Protein AF-A0A1G1MBZ1-F1 (afdb_monomer_lite)

Radius of gyration: 19.12 Å; chains: 1; bounding box: 60×44×40 Å

Structure (mmCIF, N/CA/C/O backbone):
data_AF-A0A1G1MBZ1-F1
#
_entry.id   AF-A0A1G1MBZ1-F1
#
loop_
_atom_site.group_PDB
_atom_site.id
_atom_site.type_symbol
_atom_site.label_atom_id
_atom_site.label_alt_id
_atom_site.label_comp_id
_atom_site.label_asym_id
_atom_site.label_entity_id
_atom_site.label_seq_id
_atom_site.pdbx_PDB_ins_code
_atom_site.Cartn_x
_atom_site.Cartn_y
_atom_site.Cartn_z
_atom_site.occupancy
_atom_site.B_iso_or_equiv
_atom_site.auth_seq_id
_atom_site.auth_comp_id
_atom_site.auth_asym_id
_atom_site.auth_atom_id
_atom_site.pdbx_PDB_model_num
ATOM 1 N N . MET A 1 1 ? 39.306 30.589 -10.045 1.00 59.44 1 MET A N 1
ATOM 2 C CA . MET A 1 1 ? 38.738 29.913 -11.242 1.00 59.44 1 MET A CA 1
ATOM 3 C C . MET A 1 1 ? 38.726 28.385 -11.131 1.00 59.44 1 MET A C 1
ATOM 5 O O . MET A 1 1 ? 37.685 27.812 -11.418 1.00 59.44 1 MET A O 1
ATOM 9 N N . LYS A 1 2 ? 39.791 27.724 -10.640 1.00 59.06 2 LYS A N 1
ATOM 10 C CA . LYS A 1 2 ? 39.844 26.253 -10.445 1.00 59.06 2 LYS A CA 1
ATOM 11 C C . LYS A 1 2 ? 38.672 25.653 -9.643 1.00 59.06 2 LYS A C 1
ATOM 13 O O . LYS A 1 2 ? 38.084 24.677 -10.089 1.00 59.06 2 LYS A O 1
ATOM 18 N N . ASN A 1 3 ? 38.259 26.276 -8.535 1.00 58.59 3 ASN A N 1
ATOM 19 C CA . ASN A 1 3 ? 37.159 25.747 -7.709 1.00 58.59 3 ASN A CA 1
ATOM 20 C C . ASN A 1 3 ? 35.787 25.822 -8.400 1.00 58.59 3 ASN A C 1
ATOM 22 O O . ASN A 1 3 ? 34.935 24.985 -8.135 1.00 58.59 3 ASN A O 1
ATOM 26 N N . LYS A 1 4 ? 35.574 26.784 -9.315 1.00 57.34 4 LYS A N 1
ATOM 27 C CA . LYS A 1 4 ? 34.320 26.888 -10.079 1.00 57.34 4 LYS A CA 1
ATOM 28 C C . LYS A 1 4 ? 34.209 25.784 -11.133 1.00 57.34 4 LYS A C 1
ATOM 30 O O . LYS A 1 4 ? 33.124 25.243 -11.294 1.00 57.34 4 LYS A O 1
ATOM 35 N N . ILE A 1 5 ? 35.327 25.428 -11.777 1.00 65.06 5 ILE A N 1
ATOM 36 C CA . ILE A 1 5 ? 35.422 24.341 -12.770 1.00 65.06 5 ILE A CA 1
ATOM 37 C C . ILE A 1 5 ? 35.205 22.978 -12.101 1.00 65.06 5 ILE A C 1
ATOM 39 O O . ILE A 1 5 ? 34.433 22.163 -12.595 1.00 65.06 5 ILE A O 1
ATOM 43 N N . LEU A 1 6 ? 35.813 22.754 -10.930 1.00 60.94 6 LEU A N 1
ATOM 44 C CA . LEU A 1 6 ? 35.597 21.529 -10.153 1.00 60.94 6 LEU A CA 1
ATOM 45 C C . LEU A 1 6 ? 34.123 21.376 -9.731 1.00 60.94 6 LEU A C 1
ATOM 47 O O . LEU A 1 6 ? 33.561 20.288 -9.834 1.00 60.94 6 LEU A O 1
ATOM 51 N N . LEU A 1 7 ? 33.477 22.476 -9.324 1.00 61.03 7 LEU A N 1
ATOM 52 C CA . LEU A 1 7 ? 32.059 22.483 -8.958 1.00 61.03 7 LEU A CA 1
ATOM 53 C C . LEU A 1 7 ? 31.144 22.174 -10.157 1.00 61.03 7 LEU A C 1
ATOM 55 O O . LEU A 1 7 ? 30.157 21.462 -10.001 1.00 61.03 7 LEU A O 1
ATOM 59 N N . THR A 1 8 ? 31.480 22.673 -11.355 1.00 64.31 8 THR A N 1
ATOM 60 C CA . THR A 1 8 ? 30.689 22.418 -12.575 1.00 64.31 8 THR A CA 1
ATOM 61 C C . THR A 1 8 ? 30.829 20.980 -13.059 1.00 64.31 8 THR A C 1
ATOM 63 O O . THR A 1 8 ? 29.831 20.377 -13.442 1.00 64.31 8 THR A O 1
ATOM 66 N N . ILE A 1 9 ? 32.032 20.401 -12.989 1.00 67.06 9 ILE A N 1
ATOM 67 C CA . ILE A 1 9 ? 32.262 18.988 -13.330 1.00 67.06 9 ILE A CA 1
ATOM 68 C C . ILE A 1 9 ? 31.500 18.076 -12.358 1.00 67.06 9 ILE A C 1
ATOM 70 O O . ILE A 1 9 ? 30.840 17.136 -12.790 1.00 67.06 9 ILE A O 1
ATOM 74 N N . CYS A 1 10 ? 31.516 18.387 -11.059 1.00 59.78 10 CYS A N 1
ATOM 75 C CA . CYS A 1 10 ? 30.785 17.617 -10.052 1.00 59.78 10 CYS A CA 1
ATOM 76 C C . CYS A 1 10 ? 29.259 17.686 -10.266 1.00 59.78 10 CYS A C 1
ATOM 78 O O . CYS A 1 10 ? 28.583 16.658 -10.229 1.00 59.78 10 CYS A O 1
ATOM 80 N N . LEU A 1 11 ? 28.718 18.871 -10.588 1.00 59.94 11 LEU A N 1
ATOM 81 C CA . LEU A 1 11 ? 27.305 19.018 -10.960 1.00 59.94 11 LEU A CA 1
ATOM 82 C C . LEU A 1 11 ? 26.952 18.225 -12.225 1.00 59.94 11 LEU A C 1
ATOM 84 O O . LEU A 1 11 ? 25.900 17.596 -12.274 1.00 59.94 11 LEU A O 1
ATOM 88 N N . PHE A 1 12 ? 27.822 18.224 -13.236 1.00 61.19 12 PHE A N 1
ATOM 89 C CA . PHE A 1 12 ? 27.583 17.489 -14.478 1.00 61.19 12 PHE A CA 1
ATOM 90 C C . PHE A 1 12 ? 27.547 15.968 -14.253 1.00 61.19 12 PHE A C 1
ATOM 92 O O . PHE A 1 12 ? 26.666 15.297 -14.786 1.00 61.19 12 PHE A O 1
ATOM 99 N N . PHE A 1 13 ? 28.430 15.429 -13.403 1.00 59.41 13 PHE A N 1
ATOM 100 C CA . PHE A 1 13 ? 28.406 14.014 -13.002 1.00 59.41 13 PHE A CA 1
ATOM 101 C C . PHE A 1 13 ? 27.161 13.639 -12.173 1.00 59.41 13 PHE A C 1
ATOM 103 O O . PHE A 1 13 ? 26.602 12.555 -12.347 1.00 59.41 13 PHE A O 1
ATOM 110 N N . LEU A 1 14 ? 26.677 14.529 -11.300 1.00 57.09 14 LEU A N 1
ATOM 111 C CA . LEU A 1 14 ? 25.424 14.328 -10.552 1.00 57.09 14 LEU A CA 1
ATOM 112 C C . LEU A 1 14 ? 24.190 14.322 -11.474 1.00 57.09 14 LEU A C 1
ATOM 114 O O . LEU A 1 14 ? 23.255 13.540 -11.287 1.00 57.09 14 LEU A O 1
ATOM 118 N N . VAL A 1 15 ? 24.186 15.171 -12.502 1.00 61.25 15 VAL A N 1
ATOM 119 C CA . VAL A 1 15 ? 23.084 15.250 -13.471 1.00 61.25 15 VAL A CA 1
ATOM 120 C C . VAL A 1 15 ? 23.092 14.058 -14.432 1.00 61.25 15 VAL A C 1
ATOM 122 O O . VAL A 1 15 ? 22.034 13.507 -14.720 1.00 61.25 15 VAL A O 1
ATOM 125 N N . SER A 1 16 ? 24.256 13.601 -14.901 1.00 57.22 16 SER A N 1
ATOM 126 C CA . SER A 1 16 ? 24.324 12.459 -15.825 1.00 57.22 16 SER A CA 1
ATOM 127 C C . SER A 1 16 ? 23.928 11.139 -15.161 1.00 57.22 16 SER A C 1
ATOM 129 O O . SER A 1 16 ? 23.192 10.352 -15.752 1.00 57.22 16 SER A O 1
ATOM 131 N N . THR A 1 17 ? 24.347 10.915 -13.913 1.00 60.06 17 THR A N 1
ATOM 132 C CA . THR A 1 17 ? 24.000 9.701 -13.156 1.00 60.06 17 THR A CA 1
ATOM 133 C C . THR A 1 17 ? 22.506 9.621 -12.853 1.00 60.06 17 THR A C 1
ATOM 135 O O . THR A 1 17 ? 21.893 8.584 -13.094 1.00 60.06 17 THR A O 1
ATOM 138 N N . SER A 1 18 ? 21.885 10.720 -12.416 1.00 60.56 18 SER A N 1
ATOM 139 C CA . SER A 1 18 ? 20.429 10.771 -12.203 1.00 60.56 18 SER A CA 1
ATOM 140 C C . SER A 1 18 ? 19.622 10.557 -13.491 1.00 60.56 18 SER A C 1
ATOM 142 O O . SER A 1 18 ? 18.543 9.966 -13.442 1.00 60.56 18 SER A O 1
ATOM 144 N N . LEU A 1 19 ? 20.155 10.966 -14.648 1.00 60.69 19 LEU A N 1
ATOM 145 C CA . LEU A 1 19 ? 19.523 10.730 -15.946 1.00 60.69 19 LEU A CA 1
ATOM 146 C C . LEU A 1 19 ? 19.558 9.249 -16.356 1.00 60.69 19 LEU A C 1
ATOM 148 O O . LEU A 1 19 ? 18.576 8.752 -16.901 1.00 60.69 19 LEU A O 1
ATOM 152 N N . ILE A 1 20 ? 20.657 8.542 -16.067 1.00 64.75 20 ILE A N 1
ATOM 153 C CA . ILE A 1 20 ? 20.794 7.102 -16.344 1.00 64.75 20 ILE A CA 1
ATOM 154 C C . ILE A 1 20 ? 19.797 6.300 -15.498 1.00 64.75 20 ILE A C 1
ATOM 156 O O . ILE A 1 20 ? 19.040 5.510 -16.057 1.00 64.75 20 ILE A O 1
ATOM 160 N N . TYR A 1 21 ? 19.715 6.569 -14.189 1.00 70.50 21 TYR A N 1
ATOM 161 C CA . TYR A 1 21 ? 18.729 5.917 -13.313 1.00 70.50 21 TYR A CA 1
ATOM 162 C C . TYR A 1 21 ? 17.289 6.182 -13.771 1.00 70.50 21 TYR A C 1
ATOM 164 O O . TYR A 1 21 ? 16.474 5.269 -13.838 1.00 70.50 21 TYR A O 1
ATOM 172 N N . ALA A 1 22 ? 16.967 7.416 -14.171 1.00 69.88 22 ALA A N 1
ATOM 173 C CA . ALA A 1 22 ? 15.622 7.750 -14.638 1.00 69.88 22 ALA A CA 1
ATOM 174 C C . ALA A 1 22 ? 15.222 7.036 -15.947 1.00 69.88 22 ALA A C 1
ATOM 176 O O . ALA A 1 22 ? 14.034 6.768 -16.160 1.00 69.88 22 ALA A O 1
ATOM 177 N N . LEU A 1 23 ? 16.182 6.758 -16.839 1.00 68.88 23 LEU A N 1
ATOM 178 C CA . LEU A 1 23 ? 15.942 5.995 -18.068 1.00 68.88 23 LEU A CA 1
ATOM 179 C C . LEU A 1 23 ? 15.703 4.512 -17.763 1.00 68.88 23 LEU A C 1
ATOM 181 O O . LEU A 1 23 ? 14.723 3.954 -18.259 1.00 68.88 23 LEU A O 1
ATOM 185 N N . ASP A 1 24 ? 16.527 3.927 -16.895 1.00 82.50 24 ASP A N 1
ATOM 186 C CA . ASP A 1 24 ? 16.423 2.525 -16.479 1.00 82.50 24 ASP A CA 1
ATOM 187 C C . ASP A 1 24 ? 15.121 2.239 -15.706 1.00 82.50 24 ASP A C 1
ATOM 189 O O . ASP A 1 24 ? 14.384 1.296 -16.011 1.00 82.50 24 ASP A O 1
ATOM 193 N N . GLU A 1 25 ? 14.736 3.132 -14.785 1.00 87.44 25 GLU A N 1
ATOM 194 C CA . GLU A 1 25 ? 13.472 3.026 -14.047 1.00 87.44 25 GLU A CA 1
ATOM 195 C C . GLU A 1 25 ? 12.258 3.039 -14.985 1.00 87.44 25 GLU A C 1
ATOM 197 O O . GLU A 1 25 ? 11.299 2.287 -14.790 1.00 87.44 25 GLU A O 1
ATOM 202 N N . LYS A 1 26 ? 12.278 3.893 -16.016 1.00 89.75 26 LYS A N 1
ATOM 203 C CA . LYS A 1 26 ? 11.186 3.997 -16.992 1.00 89.75 26 LYS A CA 1
ATOM 204 C C . LYS A 1 26 ? 11.078 2.733 -17.845 1.00 89.75 26 LYS A C 1
ATOM 206 O O . LYS A 1 26 ? 9.963 2.299 -18.141 1.00 89.75 26 LYS A O 1
ATOM 211 N N . GLU A 1 27 ? 12.203 2.166 -18.267 1.00 90.38 27 GLU A N 1
ATOM 212 C CA . GLU A 1 27 ? 12.229 0.921 -19.037 1.00 90.38 27 GLU A CA 1
ATOM 213 C C . GLU A 1 27 ? 11.699 -0.251 -18.208 1.00 90.38 27 GLU A C 1
ATOM 215 O O . GLU A 1 27 ? 10.720 -0.890 -18.608 1.00 90.38 27 GLU A O 1
ATOM 220 N N . SER A 1 28 ? 12.243 -0.440 -17.006 1.00 91.62 28 SER A N 1
ATOM 221 C CA . SER A 1 28 ? 11.773 -1.444 -16.046 1.00 91.62 28 SER A CA 1
ATOM 222 C C . SER A 1 28 ? 10.277 -1.287 -15.750 1.00 91.62 28 SER A C 1
ATOM 224 O O . SER A 1 28 ? 9.523 -2.261 -15.705 1.00 91.62 28 SER A O 1
ATOM 226 N N . HIS A 1 29 ? 9.787 -0.051 -15.622 1.00 94.62 29 HIS A N 1
ATOM 227 C CA . HIS A 1 29 ? 8.367 0.223 -15.383 1.00 94.62 29 HIS A CA 1
ATOM 228 C C . HIS A 1 29 ? 7.482 -0.196 -16.560 1.00 94.62 29 HIS A C 1
ATOM 230 O O . HIS A 1 29 ? 6.404 -0.766 -16.365 1.00 94.62 29 HIS A O 1
ATOM 236 N N . ASN A 1 30 ? 7.942 0.038 -17.790 1.00 93.75 30 ASN A N 1
ATOM 237 C CA . ASN A 1 30 ? 7.238 -0.397 -18.992 1.00 93.75 30 ASN A CA 1
ATOM 238 C C . ASN A 1 30 ? 7.186 -1.923 -19.091 1.00 93.75 30 ASN A C 1
ATOM 240 O O . ASN A 1 30 ? 6.114 -2.465 -19.374 1.00 93.75 30 ASN A O 1
ATOM 244 N N . LEU A 1 31 ? 8.298 -2.610 -18.816 1.00 94.50 31 LEU A N 1
ATOM 245 C CA . LEU A 1 31 ? 8.356 -4.073 -18.773 1.00 94.50 31 LEU A CA 1
ATOM 246 C C . LEU A 1 31 ? 7.392 -4.631 -17.723 1.00 94.50 31 LEU A C 1
ATOM 248 O O . LEU A 1 31 ? 6.609 -5.535 -18.019 1.00 94.50 31 LEU A O 1
ATOM 252 N N . ALA A 1 32 ? 7.349 -4.024 -16.534 1.00 95.50 32 ALA A N 1
ATOM 253 C CA . ALA A 1 32 ? 6.410 -4.415 -15.489 1.00 95.50 32 ALA A CA 1
ATOM 254 C C . ALA A 1 32 ? 4.946 -4.288 -15.945 1.00 95.50 32 ALA A C 1
ATOM 256 O O . ALA A 1 32 ? 4.130 -5.189 -15.736 1.00 95.50 32 ALA A O 1
ATOM 257 N N . ARG A 1 33 ? 4.598 -3.193 -16.631 1.00 94.69 33 ARG A N 1
ATOM 258 C CA . ARG A 1 33 ? 3.246 -2.987 -17.180 1.00 94.69 33 ARG A CA 1
ATOM 259 C C . ARG A 1 33 ? 2.905 -3.967 -18.296 1.00 94.69 33 ARG A C 1
ATOM 261 O O . ARG A 1 33 ? 1.753 -4.387 -18.389 1.00 94.69 33 ARG A O 1
ATOM 268 N N . GLN A 1 34 ? 3.866 -4.324 -19.144 1.00 96.19 34 GLN A N 1
ATOM 269 C CA . GLN A 1 34 ? 3.668 -5.352 -20.168 1.00 96.19 34 GLN A CA 1
ATOM 270 C C . GLN A 1 34 ? 3.416 -6.718 -19.528 1.00 96.19 34 GLN A C 1
ATOM 272 O O . GLN A 1 34 ? 2.458 -7.392 -19.900 1.00 96.19 34 GLN A O 1
ATOM 277 N N . ALA A 1 35 ? 4.194 -7.080 -18.508 1.00 95.31 35 ALA A N 1
ATOM 278 C CA . ALA A 1 35 ? 4.007 -8.315 -17.758 1.00 95.31 35 ALA A CA 1
ATOM 279 C C . ALA A 1 35 ? 2.627 -8.378 -17.076 1.00 95.31 35 ALA A C 1
ATOM 281 O O . ALA A 1 35 ? 1.939 -9.391 -17.195 1.00 95.31 35 ALA A O 1
ATOM 282 N N . ILE A 1 36 ? 2.152 -7.277 -16.474 1.00 95.81 36 ILE A N 1
ATOM 283 C CA . ILE A 1 36 ? 0.776 -7.179 -15.945 1.00 95.81 36 ILE A CA 1
ATOM 284 C C . ILE A 1 36 ? -0.263 -7.441 -17.041 1.00 95.81 36 ILE A C 1
ATOM 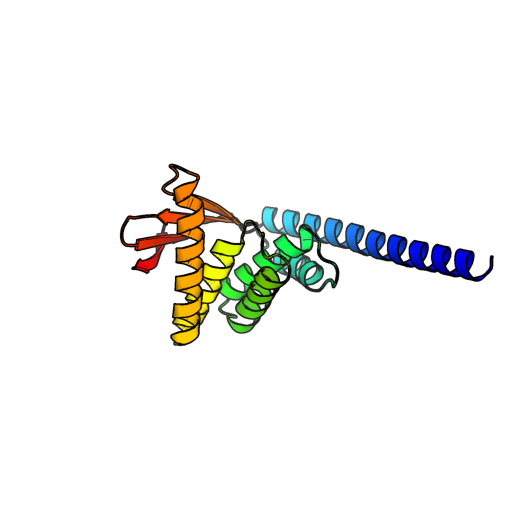286 O O . ILE A 1 36 ? -1.195 -8.212 -16.823 1.00 95.81 36 ILE A O 1
ATOM 290 N N . LYS A 1 37 ? -0.116 -6.818 -18.220 1.00 94.75 37 LYS A N 1
ATOM 291 C CA . LYS A 1 37 ? -1.037 -7.028 -19.353 1.00 94.75 37 LYS A CA 1
ATOM 292 C C . LYS A 1 37 ? -1.028 -8.476 -19.844 1.00 94.75 37 LYS A C 1
ATOM 294 O O . LYS A 1 37 ? -2.070 -8.976 -20.248 1.00 94.75 37 LYS A O 1
ATOM 299 N N . ALA A 1 38 ? 0.123 -9.140 -19.775 1.00 94.81 38 ALA A N 1
ATOM 300 C CA . ALA A 1 38 ? 0.277 -10.559 -20.080 1.00 94.81 38 ALA A CA 1
ATOM 301 C C . ALA A 1 38 ? -0.221 -11.488 -18.952 1.00 94.81 38 ALA A C 1
ATOM 303 O O . ALA A 1 38 ? -0.132 -12.704 -19.081 1.00 94.81 38 ALA A O 1
ATOM 304 N N . GLY A 1 39 ? -0.719 -10.941 -17.835 1.00 94.06 39 GLY A N 1
ATOM 305 C CA . GLY A 1 39 ? -1.171 -11.711 -16.673 1.00 94.06 39 GLY A CA 1
ATOM 306 C C . GLY A 1 39 ? -0.042 -12.268 -15.801 1.00 94.06 39 GLY A C 1
ATOM 307 O O . GLY A 1 39 ? -0.317 -12.951 -14.816 1.00 94.06 39 GLY A O 1
ATOM 308 N N . ASN A 1 40 ? 1.219 -11.960 -16.113 1.00 95.44 40 ASN A N 1
ATOM 309 C CA . ASN A 1 40 ? 2.384 -12.445 -15.382 1.00 95.44 40 ASN A CA 1
ATOM 310 C C . ASN A 1 40 ? 2.754 -11.472 -14.250 1.00 95.44 40 ASN A C 1
ATOM 312 O O . ASN A 1 40 ? 3.545 -10.539 -14.426 1.00 95.44 40 ASN A O 1
ATOM 316 N N . LYS A 1 41 ? 2.146 -11.679 -13.077 1.00 94.31 41 LYS A N 1
ATOM 317 C CA . LYS A 1 41 ? 2.381 -10.840 -11.892 1.00 94.31 41 LYS A CA 1
ATOM 318 C C . LYS A 1 41 ? 3.797 -10.982 -11.337 1.00 94.31 41 LYS A C 1
ATOM 320 O O . LYS A 1 41 ? 4.340 -9.984 -10.876 1.00 94.31 41 LYS A O 1
ATOM 325 N N . ASP A 1 42 ? 4.403 -12.159 -11.442 1.00 95.19 42 ASP A N 1
ATOM 326 C CA . ASP A 1 42 ? 5.736 -12.434 -10.894 1.00 95.19 42 ASP A CA 1
ATOM 327 C C . ASP A 1 42 ? 6.813 -11.691 -11.693 1.00 95.19 42 ASP A C 1
ATOM 329 O O . ASP A 1 42 ? 7.661 -10.998 -11.132 1.00 95.19 42 ASP A O 1
ATOM 333 N N . ALA A 1 43 ? 6.729 -11.732 -13.027 1.00 95.69 43 ALA A N 1
ATOM 334 C CA . ALA A 1 43 ? 7.619 -10.957 -13.892 1.00 95.69 43 ALA A CA 1
ATOM 335 C C . ALA A 1 43 ? 7.456 -9.446 -13.665 1.00 95.69 43 ALA A C 1
ATOM 337 O O . ALA A 1 43 ? 8.441 -8.705 -13.628 1.00 95.69 43 ALA A O 1
ATOM 338 N N . ALA A 1 44 ? 6.221 -8.977 -13.472 1.00 97.19 44 ALA A N 1
ATOM 339 C CA . ALA A 1 44 ? 5.975 -7.583 -13.128 1.00 97.19 44 ALA A CA 1
ATOM 340 C C . ALA A 1 44 ? 6.576 -7.211 -11.767 1.00 97.19 44 ALA A C 1
ATOM 342 O O . ALA A 1 44 ? 7.199 -6.157 -11.639 1.00 97.19 44 ALA A O 1
ATOM 343 N N . PHE A 1 45 ? 6.441 -8.091 -10.774 1.00 97.69 45 PHE A N 1
ATOM 344 C CA . PHE A 1 45 ? 7.049 -7.931 -9.461 1.00 97.69 45 PHE A CA 1
ATOM 345 C C . PHE A 1 45 ? 8.568 -7.780 -9.553 1.00 97.69 45 PHE A C 1
ATOM 347 O O . PHE A 1 45 ? 9.088 -6.831 -8.978 1.00 97.69 45 PHE A O 1
ATOM 354 N N . PHE A 1 46 ? 9.280 -8.624 -10.308 1.00 96.12 46 PHE A N 1
ATOM 355 C CA . PHE A 1 46 ? 10.741 -8.509 -10.427 1.00 96.12 46 PHE A CA 1
ATOM 356 C C . PHE A 1 46 ? 11.190 -7.164 -11.008 1.00 96.12 46 PHE A C 1
ATOM 358 O O . PHE A 1 46 ? 12.141 -6.563 -10.507 1.00 96.12 46 PHE A O 1
ATOM 365 N N . ASN A 1 47 ? 10.471 -6.651 -12.008 1.00 96.75 47 ASN A N 1
ATOM 366 C CA . ASN A 1 47 ? 10.758 -5.337 -12.582 1.00 96.75 47 ASN A CA 1
ATOM 367 C C . ASN A 1 47 ? 10.488 -4.201 -11.579 1.00 96.75 47 ASN A C 1
ATOM 369 O O . ASN A 1 47 ? 11.307 -3.296 -11.433 1.00 96.75 47 ASN A O 1
ATOM 373 N N . PHE A 1 48 ? 9.382 -4.251 -10.828 1.00 97.56 48 PHE A N 1
ATOM 374 C CA . PHE A 1 48 ? 9.146 -3.271 -9.760 1.00 97.56 48 PHE A CA 1
ATOM 375 C C . PHE A 1 48 ? 10.135 -3.416 -8.601 1.00 97.56 48 PHE A C 1
ATOM 377 O O . PHE A 1 48 ? 10.527 -2.418 -8.001 1.00 97.56 48 PHE A O 1
ATOM 384 N N . LEU A 1 49 ? 10.577 -4.632 -8.286 1.00 96.81 49 LEU A N 1
ATOM 385 C CA . LEU A 1 49 ? 11.548 -4.882 -7.231 1.00 96.81 49 LEU A CA 1
ATOM 386 C C . LEU A 1 49 ? 12.876 -4.186 -7.537 1.00 96.81 49 LEU A C 1
ATOM 388 O O . LEU A 1 49 ? 13.424 -3.555 -6.633 1.00 96.81 49 LEU A O 1
ATOM 392 N N . ALA A 1 50 ? 13.342 -4.231 -8.789 1.00 94.31 50 ALA A N 1
ATOM 393 C CA . ALA A 1 50 ? 14.518 -3.482 -9.234 1.00 94.31 50 ALA A CA 1
ATOM 394 C C . ALA A 1 50 ? 14.350 -1.974 -8.973 1.00 94.31 50 ALA A C 1
ATOM 396 O O . ALA A 1 50 ? 15.094 -1.403 -8.181 1.00 94.31 50 ALA A O 1
ATOM 397 N N . ILE A 1 51 ? 13.272 -1.370 -9.486 1.00 95.81 51 ILE A N 1
ATOM 398 C CA . ILE A 1 51 ? 12.962 0.062 -9.298 1.00 95.81 51 ILE A CA 1
ATOM 399 C C . ILE A 1 51 ? 12.862 0.436 -7.807 1.00 95.81 51 ILE A C 1
ATOM 401 O O . ILE A 1 51 ? 13.304 1.499 -7.379 1.00 95.81 51 ILE A O 1
ATOM 405 N N . SER A 1 52 ? 12.279 -0.430 -6.973 1.00 95.44 52 SER A N 1
ATOM 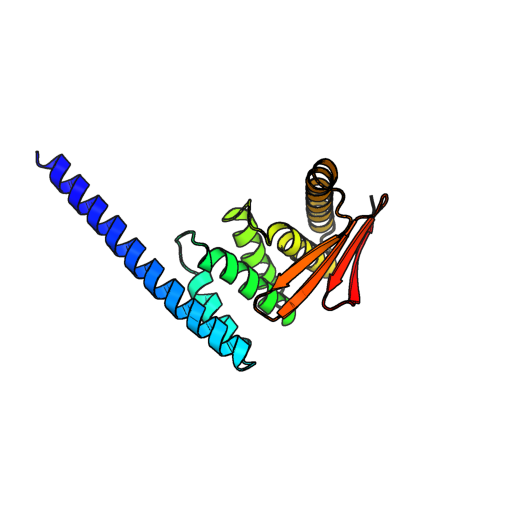406 C CA . SER A 1 52 ? 12.086 -0.157 -5.540 1.00 95.44 52 SER A CA 1
ATOM 407 C C . SER A 1 52 ? 13.400 -0.068 -4.745 1.00 95.44 52 SER A C 1
ATOM 409 O O . SER A 1 52 ? 13.448 0.544 -3.666 1.00 95.44 52 SER A O 1
ATOM 411 N N . ARG A 1 53 ? 14.464 -0.690 -5.268 1.00 93.12 53 ARG A N 1
ATOM 412 C CA . ARG A 1 53 ? 15.799 -0.732 -4.660 1.00 93.12 53 ARG A CA 1
ATOM 413 C C . ARG A 1 53 ? 16.634 0.490 -5.008 1.00 93.12 53 ARG A C 1
ATOM 415 O O . ARG A 1 53 ? 17.562 0.783 -4.254 1.00 93.12 53 ARG A O 1
ATOM 422 N N . GLU A 1 54 ? 16.250 1.235 -6.041 1.00 90.19 54 GLU A N 1
ATOM 423 C CA . GLU A 1 54 ? 16.943 2.455 -6.432 1.00 90.19 54 GLU A CA 1
ATOM 424 C C . GLU A 1 54 ? 17.022 3.461 -5.268 1.00 90.19 54 GLU A C 1
ATOM 426 O O . GLU A 1 54 ? 16.119 3.540 -4.417 1.00 90.19 54 GLU A O 1
ATOM 431 N N . PRO A 1 55 ? 18.119 4.222 -5.153 1.00 83.12 55 PRO A N 1
ATOM 432 C CA . PRO A 1 55 ? 18.294 5.176 -4.066 1.00 83.12 55 PRO A CA 1
ATOM 433 C C . PRO A 1 55 ? 17.518 6.478 -4.306 1.00 83.12 55 PRO A C 1
ATOM 435 O O . PRO A 1 55 ? 17.094 7.123 -3.344 1.00 83.12 55 PRO A O 1
ATOM 438 N N . SER A 1 56 ? 17.314 6.869 -5.567 1.00 87.56 56 SER A N 1
ATOM 439 C CA . SER A 1 56 ? 16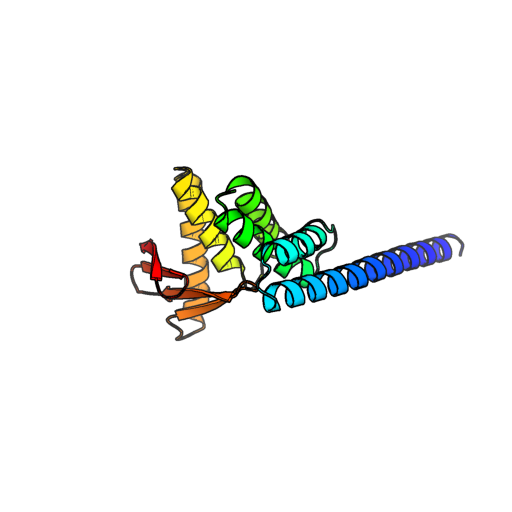.655 8.119 -5.950 1.00 87.56 56 SER A CA 1
ATOM 440 C C . SER A 1 56 ? 15.153 8.086 -5.703 1.00 87.56 56 SER A C 1
ATOM 442 O O . SER A 1 56 ? 14.471 7.114 -6.011 1.00 87.56 56 SER A O 1
ATOM 444 N N . ARG A 1 57 ? 14.602 9.190 -5.185 1.00 89.94 57 ARG A N 1
ATOM 445 C CA . ARG A 1 57 ? 13.148 9.367 -5.136 1.00 89.94 57 ARG A CA 1
ATOM 446 C C . ARG A 1 57 ? 12.622 9.673 -6.534 1.00 89.94 57 ARG A C 1
ATOM 448 O O . ARG A 1 57 ? 13.096 10.601 -7.184 1.00 89.94 57 ARG A O 1
ATOM 455 N N . SER A 1 58 ? 11.613 8.931 -6.967 1.00 93.06 58 SER A N 1
ATOM 456 C CA . SER A 1 58 ? 10.954 9.117 -8.254 1.00 93.06 58 SER A CA 1
ATOM 457 C C . SER A 1 58 ? 9.508 8.631 -8.186 1.00 93.06 58 SER A C 1
ATOM 459 O O . SER A 1 58 ? 9.140 7.823 -7.329 1.00 93.06 58 SER A O 1
ATOM 461 N N . LYS A 1 59 ? 8.675 9.084 -9.128 1.00 92.06 59 LYS A N 1
ATOM 462 C CA . LYS A 1 59 ? 7.299 8.578 -9.257 1.00 92.06 59 LYS A CA 1
ATOM 463 C C . LYS A 1 59 ? 7.257 7.067 -9.535 1.00 92.06 59 LYS A C 1
ATOM 465 O O . LYS A 1 59 ? 6.334 6.392 -9.095 1.00 92.06 59 LYS A O 1
ATOM 470 N N . TYR A 1 60 ? 8.253 6.534 -10.252 1.00 94.75 60 TYR A N 1
ATOM 471 C CA . TYR A 1 60 ? 8.316 5.109 -10.580 1.00 94.75 60 TYR A CA 1
ATOM 472 C C . TYR A 1 60 ? 8.637 4.295 -9.339 1.00 94.75 60 TYR A C 1
ATOM 474 O O . TYR A 1 60 ? 8.022 3.258 -9.112 1.00 94.75 60 TYR A O 1
ATOM 482 N N . ARG A 1 61 ? 9.538 4.799 -8.497 1.00 95.81 61 ARG A N 1
ATOM 483 C CA . ARG A 1 61 ? 9.878 4.168 -7.231 1.00 95.81 61 ARG A CA 1
ATOM 484 C C . ARG A 1 61 ? 8.756 4.250 -6.202 1.00 95.81 61 ARG A C 1
ATOM 486 O O . ARG A 1 61 ? 8.571 3.291 -5.460 1.00 95.81 61 ARG A O 1
ATOM 493 N N . GLU A 1 62 ? 7.996 5.343 -6.157 1.00 96.69 62 GLU A N 1
ATOM 494 C CA . GLU A 1 62 ? 6.760 5.409 -5.360 1.00 96.69 62 GLU A CA 1
ATOM 495 C C . GLU A 1 62 ? 5.789 4.285 -5.764 1.00 96.69 62 GLU A C 1
ATOM 497 O O . GLU A 1 62 ? 5.388 3.476 -4.925 1.00 96.69 62 GLU A O 1
ATOM 502 N N . GLU A 1 63 ? 5.466 4.191 -7.059 1.00 96.19 63 GLU A N 1
ATOM 503 C CA . GLU A 1 63 ? 4.589 3.148 -7.608 1.00 96.19 63 GLU A CA 1
ATOM 504 C C . GLU A 1 63 ? 5.134 1.736 -7.340 1.00 96.19 63 GLU A C 1
ATOM 506 O O . GLU A 1 63 ? 4.386 0.843 -6.934 1.00 96.19 63 GLU A O 1
ATOM 511 N N . ALA A 1 64 ? 6.441 1.544 -7.526 1.00 97.69 64 ALA A N 1
ATOM 512 C CA . ALA A 1 64 ? 7.113 0.268 -7.342 1.00 97.69 64 ALA A CA 1
ATOM 513 C C . ALA A 1 64 ? 7.105 -0.193 -5.882 1.00 97.69 64 ALA A C 1
ATOM 515 O O . ALA A 1 64 ? 6.785 -1.347 -5.621 1.00 97.69 64 ALA A O 1
ATOM 516 N N . LEU A 1 65 ? 7.396 0.687 -4.918 1.00 98.44 65 LEU A N 1
ATOM 517 C CA . LEU A 1 65 ? 7.348 0.331 -3.494 1.00 98.44 65 LEU A CA 1
ATOM 518 C C . LEU A 1 65 ? 5.953 -0.122 -3.068 1.00 98.44 65 LEU A C 1
ATOM 520 O O . LEU A 1 65 ? 5.830 -1.085 -2.309 1.00 98.44 65 LEU A O 1
ATOM 524 N N . PHE A 1 66 ? 4.908 0.547 -3.562 1.00 98.38 66 PHE A N 1
ATOM 525 C CA . PHE A 1 66 ? 3.538 0.126 -3.294 1.00 98.38 66 PHE A CA 1
ATOM 526 C C . PHE A 1 66 ? 3.228 -1.228 -3.945 1.00 98.38 66 PHE A C 1
ATOM 528 O O . PHE A 1 66 ? 2.730 -2.121 -3.263 1.00 98.38 66 PHE A O 1
ATOM 535 N N . ALA A 1 67 ? 3.552 -1.407 -5.231 1.00 98.12 67 ALA A N 1
ATOM 536 C CA . ALA A 1 67 ? 3.306 -2.658 -5.950 1.00 98.12 67 ALA A CA 1
ATOM 537 C C . ALA A 1 67 ? 4.041 -3.846 -5.308 1.00 98.12 67 ALA A C 1
ATOM 539 O O . ALA A 1 67 ? 3.439 -4.882 -5.045 1.00 98.12 67 ALA A O 1
ATOM 540 N N . VAL A 1 68 ? 5.324 -3.686 -4.991 1.00 98.56 68 VAL A N 1
ATOM 541 C CA . VAL A 1 68 ? 6.145 -4.707 -4.325 1.00 98.56 68 VAL A CA 1
ATOM 542 C C . VAL A 1 68 ? 5.571 -5.047 -2.947 1.00 98.56 68 VAL A C 1
ATOM 544 O O . VAL A 1 68 ? 5.411 -6.222 -2.627 1.00 98.56 68 VAL A O 1
ATOM 547 N N . GLY A 1 69 ? 5.179 -4.040 -2.158 1.00 98.44 69 GLY A N 1
ATOM 548 C CA . GLY A 1 69 ? 4.534 -4.258 -0.861 1.00 98.44 69 GLY A CA 1
ATOM 549 C C . GLY A 1 69 ? 3.194 -4.998 -0.962 1.00 98.44 69 GLY A C 1
ATOM 550 O O . GLY A 1 69 ? 2.935 -5.911 -0.179 1.00 98.44 69 GLY A O 1
ATOM 551 N N . GLU A 1 70 ? 2.359 -4.643 -1.943 1.00 98.12 70 GLU A N 1
ATOM 552 C CA . GLU A 1 70 ? 1.093 -5.329 -2.245 1.00 98.12 70 GLU A CA 1
ATOM 553 C C . GLU A 1 70 ? 1.328 -6.790 -2.652 1.00 98.12 70 GLU A C 1
ATOM 555 O O . GLU A 1 70 ? 0.625 -7.684 -2.176 1.00 98.12 70 GLU A O 1
ATOM 560 N N . TYR A 1 71 ? 2.326 -7.041 -3.501 1.00 98.25 71 TYR A N 1
ATOM 561 C CA . TYR A 1 71 ? 2.684 -8.384 -3.946 1.00 98.25 71 TYR A CA 1
ATOM 562 C C . TYR A 1 71 ? 3.141 -9.259 -2.775 1.00 98.25 71 TYR A C 1
ATOM 564 O O . TYR A 1 71 ? 2.576 -10.333 -2.562 1.00 98.25 71 TYR A O 1
ATOM 572 N N . TYR A 1 72 ? 4.094 -8.777 -1.969 1.00 98.69 72 TYR A N 1
ATOM 573 C CA . TYR A 1 72 ? 4.580 -9.499 -0.791 1.00 98.69 72 TYR A CA 1
ATOM 574 C C . TYR A 1 72 ? 3.457 -9.811 0.199 1.00 98.69 72 TYR A C 1
ATOM 576 O O . TYR A 1 72 ? 3.360 -10.933 0.694 1.00 98.69 72 TYR A O 1
ATOM 584 N N . PHE A 1 73 ? 2.544 -8.861 0.430 1.00 98.25 73 PHE A N 1
ATOM 585 C CA . PHE A 1 73 ? 1.371 -9.112 1.264 1.00 98.25 73 PHE A CA 1
ATOM 586 C C . PHE A 1 73 ? 0.502 -10.239 0.688 1.00 98.25 73 PHE A C 1
ATOM 588 O O . PHE A 1 73 ? 0.046 -11.106 1.431 1.00 98.25 73 PHE A O 1
ATOM 595 N N . GLY A 1 74 ? 0.283 -10.244 -0.631 1.00 96.69 74 GLY A N 1
ATOM 596 C CA . GLY A 1 74 ? -0.509 -11.260 -1.328 1.00 96.69 74 GLY A CA 1
ATOM 597 C C . GLY A 1 74 ? 0.047 -12.679 -1.192 1.00 96.69 74 GLY A C 1
ATOM 598 O O . GLY A 1 74 ? -0.733 -13.624 -1.097 1.00 96.69 74 GLY A O 1
ATOM 599 N N . ILE A 1 75 ? 1.372 -12.825 -1.114 1.00 97.50 75 ILE A N 1
ATOM 600 C CA . ILE A 1 75 ? 2.046 -14.114 -0.881 1.00 97.50 75 ILE A CA 1
ATOM 601 C C . ILE A 1 75 ? 2.328 -14.394 0.605 1.00 97.50 75 ILE A C 1
ATOM 603 O O . ILE A 1 75 ? 3.053 -15.327 0.929 1.00 97.50 75 ILE A O 1
ATOM 607 N N . SER A 1 76 ? 1.734 -13.617 1.517 1.00 98.06 76 SER A N 1
ATOM 608 C CA . SER A 1 76 ? 1.912 -13.720 2.976 1.00 98.06 76 SER A CA 1
ATOM 609 C C . SER A 1 76 ? 3.328 -13.440 3.497 1.00 98.06 76 SER A C 1
ATOM 611 O O . SER A 1 76 ? 3.611 -13.700 4.669 1.00 98.06 76 SER A O 1
ATOM 613 N N . ASP A 1 77 ? 4.202 -12.837 2.690 1.00 98.38 77 ASP A N 1
ATOM 614 C CA . ASP A 1 77 ? 5.478 -12.307 3.168 1.00 98.38 77 ASP A CA 1
ATOM 615 C C . ASP A 1 77 ? 5.260 -10.945 3.835 1.00 98.38 77 ASP A C 1
ATOM 617 O O . ASP A 1 77 ? 5.495 -9.861 3.294 1.00 98.38 77 ASP A O 1
ATOM 621 N N . TYR A 1 78 ? 4.749 -10.995 5.060 1.00 98.44 78 TYR A N 1
ATOM 622 C CA . TYR A 1 78 ? 4.433 -9.789 5.812 1.00 98.44 78 TYR A CA 1
ATOM 623 C C . TYR A 1 78 ? 5.684 -9.013 6.242 1.00 98.44 78 TYR A C 1
ATOM 625 O O . TYR A 1 78 ? 5.567 -7.855 6.657 1.00 98.44 78 TYR A O 1
ATOM 633 N N . HIS A 1 79 ? 6.870 -9.633 6.237 1.00 98.38 79 HIS A N 1
ATOM 634 C CA . HIS A 1 79 ? 8.115 -8.957 6.601 1.00 98.38 79 HIS A CA 1
ATOM 635 C C . HIS A 1 79 ? 8.512 -7.970 5.513 1.00 98.38 79 HIS A C 1
ATOM 637 O O . HIS A 1 79 ? 8.565 -6.762 5.779 1.0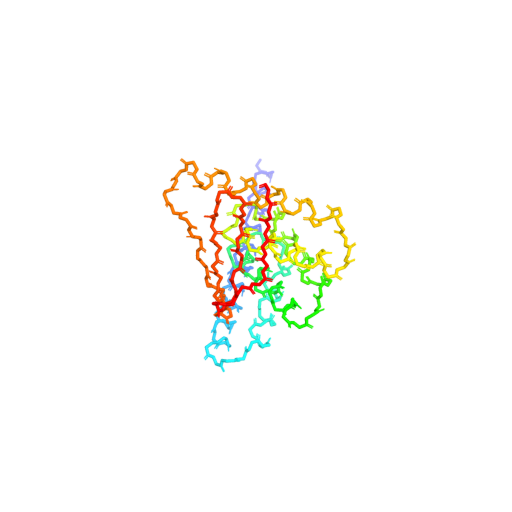0 98.38 79 HIS A O 1
ATOM 643 N N . ASP A 1 80 ? 8.670 -8.466 4.290 1.00 98.50 80 ASP A N 1
ATOM 644 C CA . ASP A 1 80 ? 9.058 -7.634 3.158 1.00 98.50 80 ASP A CA 1
ATOM 645 C C . ASP A 1 80 ? 7.936 -6.669 2.765 1.00 98.50 80 ASP A C 1
ATOM 647 O O . ASP A 1 80 ? 8.201 -5.489 2.515 1.00 98.50 80 ASP A O 1
ATOM 651 N N . ALA A 1 81 ? 6.668 -7.094 2.860 1.00 98.75 81 ALA A N 1
ATOM 652 C CA . ALA A 1 81 ? 5.530 -6.195 2.665 1.00 98.75 81 ALA A CA 1
ATOM 653 C C . ALA A 1 81 ? 5.596 -4.986 3.609 1.00 98.75 81 ALA A C 1
ATOM 655 O O . ALA A 1 81 ? 5.497 -3.836 3.176 1.00 98.75 81 ALA A O 1
ATOM 656 N N . PHE A 1 82 ? 5.806 -5.229 4.907 1.00 98.69 82 PHE A N 1
ATOM 657 C CA . PHE A 1 82 ? 5.921 -4.156 5.893 1.00 98.69 82 PHE A CA 1
ATOM 658 C C . PHE A 1 82 ? 7.116 -3.243 5.601 1.00 98.69 82 PHE A C 1
ATOM 660 O O . PHE A 1 82 ? 6.982 -2.023 5.704 1.00 98.69 82 PHE A O 1
ATOM 667 N N . SER A 1 83 ? 8.263 -3.810 5.216 1.00 98.44 83 SER A N 1
ATOM 668 C CA . SER A 1 83 ? 9.473 -3.053 4.882 1.00 98.44 83 SER A CA 1
ATOM 669 C C . SER A 1 83 ? 9.236 -2.088 3.714 1.00 98.44 83 SER A C 1
ATOM 671 O O . SER A 1 83 ? 9.453 -0.878 3.850 1.00 98.44 83 SER A O 1
ATOM 673 N N . CYS A 1 84 ? 8.688 -2.583 2.600 1.00 98.38 84 CYS A N 1
ATOM 674 C CA . CYS A 1 84 ? 8.386 -1.779 1.414 1.00 98.38 84 CYS A CA 1
ATOM 675 C C . CYS A 1 84 ? 7.357 -0.681 1.703 1.00 98.38 84 CYS A C 1
ATOM 677 O O . CYS A 1 84 ? 7.572 0.481 1.352 1.00 98.38 84 CYS A O 1
ATOM 679 N N . LEU A 1 85 ? 6.268 -1.017 2.400 1.00 98.62 85 LEU A N 1
ATOM 680 C CA . LEU A 1 85 ? 5.205 -0.063 2.727 1.00 98.62 85 LEU A CA 1
ATOM 681 C C . LEU A 1 85 ? 5.670 0.999 3.727 1.00 98.62 85 LEU A C 1
ATOM 683 O O . LEU A 1 85 ? 5.326 2.172 3.593 1.00 98.62 85 LEU A O 1
ATOM 687 N N . LYS A 1 86 ? 6.494 0.630 4.713 1.00 98.31 86 LYS A N 1
ATOM 688 C CA . LYS A 1 86 ? 7.096 1.599 5.637 1.00 98.31 86 LYS A CA 1
ATOM 689 C C . LYS A 1 86 ? 8.030 2.552 4.891 1.00 98.31 86 LYS A C 1
ATOM 691 O O . LYS A 1 86 ? 7.992 3.754 5.147 1.00 98.31 86 LYS A O 1
ATOM 696 N N . LYS A 1 87 ? 8.830 2.034 3.956 1.00 98.06 87 LYS A N 1
ATOM 697 C CA . LYS A 1 87 ? 9.723 2.843 3.117 1.00 98.06 87 LYS A CA 1
ATOM 698 C C . LYS A 1 87 ? 8.941 3.804 2.222 1.00 98.06 87 LYS A C 1
ATOM 700 O O . LYS A 1 87 ? 9.303 4.971 2.145 1.00 98.06 87 LYS A O 1
ATOM 705 N N . LEU A 1 88 ? 7.829 3.357 1.637 1.00 98.25 88 LEU A N 1
ATOM 706 C CA . LEU A 1 88 ? 6.901 4.211 0.891 1.00 98.25 88 LEU A CA 1
ATOM 707 C C . LEU A 1 88 ? 6.389 5.377 1.747 1.00 98.25 88 LEU A C 1
ATOM 709 O O . LEU A 1 88 ? 6.477 6.523 1.322 1.00 98.25 88 LEU A O 1
ATOM 713 N N . LEU A 1 89 ? 5.905 5.104 2.964 1.00 97.06 89 LEU A N 1
ATOM 714 C CA . LEU A 1 89 ? 5.393 6.145 3.864 1.00 97.06 89 LEU A CA 1
ATOM 715 C C . LEU A 1 89 ? 6.471 7.138 4.321 1.00 97.06 89 LEU A C 1
ATOM 717 O O . LEU A 1 89 ? 6.150 8.288 4.614 1.00 97.06 89 LEU A O 1
ATOM 721 N N . TRP A 1 90 ? 7.725 6.694 4.410 1.00 96.81 90 TRP A N 1
ATOM 722 C CA . TRP A 1 90 ? 8.859 7.535 4.789 1.00 96.81 90 TRP A CA 1
ATOM 723 C C . TRP A 1 90 ? 9.363 8.396 3.627 1.00 96.81 90 TRP A C 1
ATOM 725 O O . TRP A 1 90 ? 9.590 9.596 3.785 1.00 96.81 90 TRP A O 1
ATOM 735 N N . ASP A 1 91 ? 9.536 7.790 2.452 1.00 96.50 91 ASP A N 1
ATOM 736 C CA . ASP A 1 91 ? 10.099 8.470 1.288 1.00 96.50 91 ASP A CA 1
ATOM 737 C C . ASP A 1 91 ? 9.076 9.325 0.534 1.00 96.50 91 ASP A C 1
ATOM 739 O O . ASP A 1 91 ? 9.447 10.342 -0.055 1.00 96.50 91 ASP A O 1
ATOM 743 N N . TYR A 1 92 ? 7.797 8.946 0.598 1.00 96.81 92 TYR A N 1
ATOM 744 C CA . TYR A 1 92 ? 6.688 9.578 -0.116 1.00 96.81 92 TYR A CA 1
ATOM 745 C C . TYR A 1 92 ? 5.516 9.859 0.841 1.00 96.81 92 TYR A C 1
ATOM 747 O O . TYR A 1 92 ? 4.446 9.254 0.724 1.00 96.81 92 TYR A O 1
ATOM 755 N N . PRO A 1 93 ? 5.680 10.792 1.798 1.00 94.12 93 PRO A N 1
ATOM 756 C CA . PRO A 1 93 ? 4.652 11.097 2.796 1.00 94.12 93 PRO A CA 1
ATOM 757 C C . PRO A 1 93 ? 3.342 11.621 2.189 1.00 94.12 93 PRO A C 1
ATOM 759 O O . PRO A 1 93 ? 2.296 11.476 2.818 1.00 94.12 93 PRO A O 1
ATOM 762 N N . GLU A 1 94 ? 3.388 12.163 0.969 1.00 92.62 94 GLU A N 1
ATOM 763 C CA . GLU A 1 94 ? 2.236 12.668 0.206 1.00 92.62 94 GLU A CA 1
ATOM 764 C C . GLU A 1 94 ? 1.753 11.683 -0.873 1.00 92.62 94 GLU A C 1
ATOM 766 O O . GLU A 1 94 ? 0.998 12.052 -1.773 1.00 92.62 94 GLU A O 1
ATOM 771 N N . SER A 1 95 ? 2.191 10.418 -0.811 1.00 93.69 95 SER A N 1
ATOM 772 C CA . SER A 1 95 ? 1.790 9.408 -1.790 1.00 93.69 95 SER A CA 1
ATOM 773 C C . SER A 1 95 ? 0.273 9.271 -1.858 1.00 93.69 95 SER A C 1
ATOM 775 O O . SER A 1 95 ? -0.409 9.129 -0.837 1.00 93.69 95 SER A O 1
ATOM 777 N N . LYS A 1 96 ? -0.258 9.160 -3.079 1.00 91.31 96 LYS A N 1
ATOM 778 C CA . LYS A 1 96 ? -1.680 8.847 -3.302 1.00 91.31 96 LYS A CA 1
ATOM 779 C C . LYS A 1 96 ? -2.087 7.512 -2.678 1.00 91.31 96 LYS A C 1
ATOM 781 O O . LYS A 1 96 ? -3.259 7.315 -2.376 1.00 91.31 96 LYS A O 1
ATOM 786 N N . THR A 1 97 ? -1.125 6.612 -2.465 1.00 94.88 97 THR A N 1
ATOM 787 C CA . THR A 1 97 ? -1.334 5.281 -1.881 1.00 94.88 97 THR A CA 1
ATOM 788 C C . THR A 1 97 ? -1.082 5.225 -0.373 1.00 94.88 97 THR A C 1
ATOM 790 O O . THR A 1 97 ? -1.278 4.172 0.231 1.00 94.88 97 THR A O 1
ATOM 793 N N . LYS A 1 98 ? -0.729 6.349 0.271 1.00 95.06 98 LYS A N 1
ATOM 794 C CA . LYS A 1 98 ? -0.443 6.452 1.717 1.00 95.06 98 LYS A CA 1
ATOM 795 C C . LYS A 1 98 ? -1.509 5.789 2.587 1.00 95.06 98 LYS A C 1
ATOM 797 O O . LYS A 1 98 ? -1.188 5.012 3.482 1.00 95.06 98 LYS A O 1
ATOM 802 N N . LEU A 1 99 ? -2.781 6.078 2.313 1.00 94.38 99 LEU A N 1
ATOM 803 C CA . LEU A 1 99 ? -3.906 5.535 3.075 1.00 94.38 99 LEU A CA 1
ATOM 804 C C . LEU A 1 99 ? -3.993 4.004 2.959 1.00 94.38 99 LEU A C 1
ATOM 806 O O . LEU A 1 99 ? -4.230 3.314 3.947 1.00 94.38 99 LEU A O 1
ATOM 810 N N . ILE A 1 100 ? -3.751 3.470 1.763 1.00 96.12 100 ILE A N 1
ATOM 811 C CA . ILE A 1 100 ? -3.807 2.030 1.488 1.00 96.12 100 ILE A CA 1
ATOM 812 C C . ILE A 1 100 ? -2.577 1.325 2.066 1.00 96.12 100 ILE A C 1
ATOM 814 O O . ILE A 1 100 ? -2.688 0.229 2.607 1.00 96.12 100 ILE A O 1
ATOM 818 N N . ALA A 1 101 ? -1.411 1.971 2.029 1.00 97.94 101 ALA A N 1
ATOM 819 C CA . ALA A 1 101 ? -0.203 1.469 2.669 1.00 97.94 101 ALA A CA 1
ATOM 820 C C . ALA A 1 101 ? -0.358 1.380 4.195 1.00 97.94 101 ALA A C 1
ATOM 822 O O . ALA A 1 101 ? -0.006 0.363 4.791 1.00 97.94 101 ALA A O 1
ATOM 823 N N . LEU A 1 102 ? -0.953 2.399 4.828 1.00 97.38 102 LEU A N 1
ATOM 824 C CA . LEU A 1 102 ? -1.314 2.350 6.249 1.00 97.38 102 LEU A CA 1
ATOM 825 C C . LEU A 1 102 ? -2.307 1.225 6.548 1.00 97.38 102 LEU A C 1
ATOM 827 O O . LEU A 1 102 ? -2.144 0.531 7.547 1.00 97.38 102 LEU A O 1
ATOM 831 N N . PHE A 1 103 ? -3.296 1.019 5.678 1.00 96.44 103 PHE A N 1
ATOM 832 C CA . PHE A 1 103 ? -4.238 -0.093 5.789 1.00 96.44 103 PHE A CA 1
ATOM 833 C C . PHE A 1 103 ? -3.537 -1.459 5.725 1.00 96.44 103 PHE A C 1
ATOM 835 O O . PHE A 1 103 ? -3.817 -2.330 6.548 1.00 96.44 103 PHE A O 1
ATOM 842 N N . TYR A 1 104 ? -2.583 -1.651 4.815 1.00 98.12 104 TYR A N 1
ATOM 843 C CA . TYR A 1 104 ? -1.815 -2.893 4.769 1.00 98.12 104 TYR A CA 1
ATOM 844 C C . TYR A 1 104 ? -0.959 -3.099 6.013 1.00 98.12 104 TYR A C 1
ATOM 846 O O . TYR A 1 104 ? -0.961 -4.189 6.580 1.00 98.12 104 TYR A O 1
ATOM 854 N N . ILE A 1 105 ? -0.274 -2.056 6.483 1.00 98.44 105 ILE A N 1
ATOM 855 C CA . ILE A 1 105 ? 0.502 -2.137 7.723 1.00 98.44 105 ILE A CA 1
ATOM 856 C C . ILE A 1 105 ? -0.410 -2.453 8.914 1.00 98.44 105 ILE A C 1
ATOM 858 O O . ILE A 1 105 ? -0.043 -3.271 9.754 1.00 98.44 105 ILE A O 1
ATOM 862 N N . PHE A 1 106 ? -1.610 -1.874 8.962 1.00 98.00 106 PHE A N 1
ATOM 863 C CA . PHE A 1 106 ? -2.623 -2.207 9.959 1.00 98.00 106 PHE A CA 1
ATOM 864 C C . PHE A 1 106 ? -3.000 -3.694 9.906 1.00 98.00 106 PHE A C 1
ATOM 866 O O . PHE A 1 106 ? -2.933 -4.370 10.930 1.00 98.00 106 PHE A O 1
ATOM 873 N N . LYS A 1 107 ? -3.302 -4.246 8.722 1.00 97.81 107 LYS A N 1
ATOM 874 C CA . LYS A 1 107 ? -3.592 -5.684 8.555 1.00 97.81 107 LYS A CA 1
ATOM 875 C C . LYS A 1 107 ? -2.416 -6.558 8.996 1.00 97.81 107 LYS A C 1
ATOM 877 O O . LYS A 1 107 ? -2.627 -7.546 9.692 1.00 97.81 107 LYS A O 1
ATOM 882 N N . ILE A 1 108 ? -1.187 -6.186 8.636 1.00 98.25 108 ILE A N 1
ATOM 883 C CA . ILE A 1 108 ? 0.029 -6.888 9.074 1.00 98.25 108 ILE A CA 1
ATOM 884 C C . ILE A 1 108 ? 0.153 -6.854 10.602 1.00 98.25 108 ILE A C 1
ATOM 886 O O . ILE A 1 108 ? 0.466 -7.874 11.212 1.00 98.25 108 ILE A O 1
ATOM 890 N N . ALA A 1 109 ? -0.108 -5.707 11.232 1.00 98.12 109 ALA A N 1
ATOM 891 C CA . ALA A 1 109 ? -0.074 -5.570 12.684 1.00 98.12 109 ALA A CA 1
ATOM 892 C C . ALA A 1 109 ? -1.117 -6.467 13.366 1.00 98.12 109 ALA A C 1
ATOM 894 O O . ALA A 1 109 ? -0.775 -7.148 14.328 1.00 98.12 109 ALA A O 1
ATOM 895 N N . GLN A 1 110 ? -2.338 -6.542 12.824 1.00 96.81 110 GLN A N 1
ATOM 896 C CA . GLN A 1 110 ? -3.382 -7.451 13.310 1.00 96.81 110 GLN A CA 1
ATOM 897 C C . GLN A 1 110 ? -2.958 -8.922 13.203 1.00 96.81 110 GLN A C 1
ATOM 899 O O . GLN A 1 110 ? -3.091 -9.671 14.165 1.00 96.81 110 GLN A O 1
ATOM 904 N N . ILE A 1 111 ? -2.402 -9.331 12.057 1.00 96.94 111 ILE A N 1
ATOM 905 C CA . ILE A 1 111 ? -1.913 -10.704 11.839 1.00 96.94 111 ILE A CA 1
ATOM 906 C C . ILE A 1 111 ? -0.804 -11.059 12.837 1.00 96.94 111 ILE A C 1
ATOM 908 O O . ILE A 1 111 ? -0.748 -12.179 13.335 1.00 96.94 111 ILE A O 1
ATOM 912 N N . ARG A 1 112 ? 0.063 -10.094 13.157 1.00 97.19 112 ARG A N 1
ATOM 913 C CA . ARG A 1 112 ? 1.154 -10.247 14.130 1.00 97.19 112 ARG A CA 1
ATOM 914 C C . ARG A 1 112 ? 0.727 -10.069 15.589 1.00 97.19 112 ARG A C 1
ATOM 916 O O . ARG A 1 112 ? 1.596 -10.152 16.449 1.00 97.19 112 ARG A O 1
ATOM 923 N N . GLN A 1 113 ? -0.547 -9.778 15.862 1.00 97.50 113 GLN A N 1
ATOM 924 C CA . GLN A 1 113 ? -1.053 -9.445 17.203 1.00 97.50 113 GLN A CA 1
ATOM 925 C C . GLN A 1 113 ? -0.267 -8.299 17.869 1.00 97.50 113 GLN A C 1
ATOM 927 O O . GLN A 1 113 ? -0.037 -8.276 19.074 1.00 97.50 113 GLN A O 1
ATOM 932 N N . ASN A 1 114 ? 0.196 -7.339 17.063 1.00 97.75 114 ASN A N 1
ATOM 933 C CA . ASN A 1 114 ? 0.887 -6.154 17.552 1.00 97.75 114 ASN A CA 1
ATOM 934 C C . ASN A 1 114 ? -0.120 -5.012 17.724 1.00 97.75 114 ASN A C 1
ATOM 936 O O . ASN A 1 114 ? -0.268 -4.156 16.846 1.00 97.75 114 ASN A O 1
ATOM 940 N N . ASP A 1 115 ? -0.810 -5.015 18.863 1.00 96.19 115 ASP A N 1
ATOM 941 C CA . ASP A 1 115 ? -1.897 -4.075 19.156 1.00 96.19 115 ASP A CA 1
ATOM 942 C C . ASP A 1 115 ? -1.430 -2.619 19.190 1.00 96.19 115 ASP A C 1
ATOM 944 O O . ASP A 1 115 ? -2.133 -1.728 18.713 1.00 96.19 115 ASP A O 1
ATOM 948 N N . ALA A 1 116 ? -0.211 -2.370 19.677 1.00 97.75 116 ALA A N 1
ATOM 949 C CA . ALA A 1 116 ? 0.371 -1.031 19.706 1.00 97.75 116 ALA A CA 1
ATOM 950 C C . ALA A 1 116 ? 0.520 -0.453 18.289 1.00 97.75 116 ALA A C 1
ATOM 952 O O . ALA A 1 116 ? 0.109 0.680 18.020 1.00 97.75 116 ALA A O 1
ATOM 953 N N . LEU A 1 117 ? 1.061 -1.243 17.356 1.00 97.50 117 LEU A N 1
ATOM 954 C CA . LEU A 1 117 ? 1.204 -0.834 15.960 1.00 97.50 117 LEU A CA 1
ATOM 955 C C . LEU A 1 117 ? -0.157 -0.728 15.260 1.00 97.50 117 LEU A C 1
ATOM 957 O O . LEU A 1 117 ? -0.382 0.215 14.500 1.00 97.50 117 LEU A O 1
ATOM 961 N N . ALA A 1 118 ? -1.076 -1.658 15.527 1.00 97.12 118 ALA A N 1
ATOM 962 C CA . ALA A 1 118 ? -2.422 -1.621 14.964 1.00 97.12 118 ALA A CA 1
ATOM 963 C C . ALA A 1 118 ? -3.164 -0.346 15.393 1.00 97.12 118 ALA A C 1
ATOM 965 O O . ALA A 1 118 ? -3.718 0.359 14.545 1.00 97.12 118 ALA A O 1
ATOM 966 N N . LYS A 1 119 ? -3.099 0.011 16.682 1.00 96.56 119 LYS A N 1
ATOM 967 C CA . LYS A 1 119 ? -3.679 1.246 17.218 1.00 96.56 119 LYS A CA 1
ATOM 968 C C . LYS A 1 119 ? -3.044 2.483 16.588 1.00 96.56 119 LYS A C 1
ATOM 970 O O . LYS A 1 119 ? -3.762 3.341 16.081 1.00 96.56 119 LYS A O 1
ATOM 975 N N . GLN A 1 120 ? -1.713 2.525 16.497 1.00 96.81 120 GLN A N 1
ATOM 976 C CA . GLN A 1 120 ? -1.002 3.630 15.849 1.00 96.81 120 GLN A CA 1
ATOM 977 C C . GLN A 1 120 ? -1.442 3.834 14.389 1.00 96.81 120 GLN A C 1
ATOM 979 O O . GLN A 1 120 ? -1.630 4.967 13.938 1.00 96.81 120 GLN A O 1
ATOM 984 N N . CYS A 1 121 ? -1.583 2.752 13.620 1.00 96.19 121 CYS A N 1
ATOM 985 C CA . CYS A 1 121 ? -2.035 2.827 12.233 1.00 96.19 121 CYS A CA 1
ATOM 986 C C . CYS A 1 121 ? -3.503 3.242 12.127 1.00 96.19 121 CYS A C 1
ATOM 988 O O . CYS A 1 121 ? -3.826 4.073 11.279 1.00 96.19 121 CYS A O 1
ATOM 990 N N . SER A 1 122 ? -4.362 2.719 13.002 1.00 94.31 122 SER A N 1
ATOM 991 C CA . SER A 1 122 ? -5.768 3.110 13.097 1.00 94.31 122 SER A CA 1
ATOM 992 C C . SER A 1 122 ? -5.916 4.615 13.321 1.00 94.31 122 SER A C 1
ATOM 994 O O . SER A 1 122 ? -6.615 5.283 12.561 1.00 94.31 122 SER A O 1
ATOM 996 N N . ASP A 1 123 ? -5.191 5.175 14.289 1.00 94.44 123 ASP A N 1
ATOM 997 C CA . ASP A 1 123 ? -5.259 6.606 14.604 1.00 94.44 123 ASP A CA 1
ATOM 998 C C . ASP A 1 123 ? -4.787 7.464 13.417 1.00 94.44 123 ASP A C 1
ATOM 1000 O O . ASP A 1 123 ? -5.421 8.457 13.060 1.00 94.44 123 ASP A O 1
ATOM 1004 N N . LYS A 1 124 ? -3.724 7.041 12.717 1.00 94.44 124 LYS A N 1
ATOM 1005 C CA . LYS A 1 124 ? -3.268 7.707 11.482 1.00 94.44 124 LYS A CA 1
ATOM 1006 C C . LYS A 1 124 ? -4.321 7.669 10.372 1.00 94.44 124 LYS A C 1
ATOM 1008 O O . LYS A 1 124 ? -4.502 8.669 9.681 1.00 94.44 124 LYS A O 1
ATOM 1013 N N . ILE A 1 125 ? -5.004 6.540 10.187 1.00 93.19 125 ILE A N 1
ATOM 1014 C CA . ILE A 1 125 ? -6.073 6.384 9.189 1.00 93.19 125 ILE A CA 1
ATOM 1015 C C . ILE A 1 125 ? -7.254 7.310 9.514 1.00 93.19 125 ILE A C 1
ATOM 1017 O O . ILE A 1 125 ? -7.755 7.999 8.623 1.00 93.19 125 ILE A O 1
ATOM 1021 N N . ILE A 1 126 ? -7.669 7.365 10.781 1.00 90.06 126 ILE A N 1
ATOM 1022 C CA . ILE A 1 126 ? -8.766 8.225 11.248 1.00 90.06 126 ILE A CA 1
ATOM 1023 C C . ILE A 1 126 ? -8.413 9.707 11.064 1.00 90.06 126 ILE A C 1
ATOM 1025 O O . ILE A 1 126 ? -9.229 10.479 10.562 1.00 90.06 126 ILE A O 1
ATOM 1029 N N . ASN A 1 127 ? -7.181 10.110 11.373 1.00 87.69 127 ASN A N 1
ATOM 1030 C CA . ASN A 1 127 ? -6.741 11.494 11.174 1.00 87.69 127 ASN A CA 1
ATOM 1031 C C . ASN A 1 127 ? -6.726 11.892 9.688 1.00 87.69 127 ASN A C 1
ATOM 1033 O O . ASN A 1 127 ? -7.138 12.996 9.339 1.00 87.69 127 ASN A O 1
ATOM 1037 N N . LEU A 1 128 ? -6.325 10.984 8.788 1.00 83.50 128 LEU A N 1
ATOM 1038 C CA . LEU A 1 128 ? -6.405 11.235 7.344 1.00 83.50 128 LEU A CA 1
ATOM 1039 C C . LEU A 1 128 ? -7.857 11.404 6.864 1.00 83.50 128 LEU A C 1
ATOM 1041 O O . LEU A 1 128 ? -8.107 12.243 6.000 1.00 83.50 128 LEU A O 1
ATOM 1045 N N . LYS A 1 129 ? -8.822 10.671 7.443 1.00 73.94 129 LYS A N 1
ATOM 1046 C CA . LYS A 1 129 ? -10.262 10.878 7.183 1.00 73.94 129 LYS A CA 1
ATOM 1047 C C . LYS A 1 129 ? -10.689 12.297 7.551 1.00 73.94 129 LYS A C 1
ATOM 1049 O O . LYS A 1 129 ? -11.390 12.919 6.760 1.00 73.94 129 LYS A O 1
ATOM 1054 N N . GLN A 1 130 ? -10.338 12.774 8.747 1.00 66.69 130 GLN A N 1
ATOM 1055 C CA . GLN A 1 130 ? -10.800 14.082 9.232 1.00 66.69 130 GLN A CA 1
ATOM 1056 C C . GLN A 1 130 ? -10.414 15.196 8.259 1.00 66.69 130 GLN A C 1
ATOM 1058 O O . GLN A 1 130 ? -11.254 16.021 7.923 1.00 66.69 130 GLN A O 1
ATOM 1063 N N . VAL A 1 131 ? -9.198 15.144 7.710 1.00 62.88 131 VAL A N 1
ATOM 1064 C CA . VAL A 1 131 ? -8.772 16.060 6.645 1.00 62.88 131 VAL A CA 1
ATOM 1065 C C . VAL A 1 131 ? -9.647 15.895 5.398 1.00 62.88 131 VAL A C 1
ATOM 1067 O O . VAL A 1 131 ? -10.166 16.880 4.893 1.00 62.88 131 VAL A O 1
ATOM 1070 N N . ILE A 1 132 ? -9.878 14.670 4.917 1.00 60.53 132 ILE A N 1
ATOM 1071 C CA . ILE A 1 132 ? -10.663 14.423 3.692 1.00 60.53 132 ILE A CA 1
ATOM 1072 C C . ILE A 1 132 ? -12.115 14.920 3.812 1.00 60.53 132 ILE A C 1
ATOM 1074 O O . ILE A 1 132 ? -12.602 15.556 2.881 1.00 60.53 132 ILE A O 1
ATOM 1078 N N . LEU A 1 133 ? -12.800 14.657 4.931 1.00 64.75 133 LEU A N 1
ATOM 1079 C CA . LEU A 1 133 ? -14.210 15.037 5.109 1.00 64.75 133 LEU A CA 1
ATOM 1080 C C . LEU A 1 133 ? -14.429 16.540 5.306 1.00 64.75 133 LEU A C 1
ATOM 1082 O O . LEU A 1 133 ? -15.501 17.034 4.981 1.00 64.75 133 LEU A O 1
ATOM 1086 N N . ILE A 1 134 ? -13.440 17.275 5.821 1.00 59.25 134 ILE A N 1
ATOM 1087 C CA . ILE A 1 134 ? -13.539 18.739 5.941 1.00 59.25 134 ILE A CA 1
ATOM 1088 C C . ILE A 1 134 ? -13.577 19.400 4.553 1.00 59.25 134 ILE A C 1
ATOM 1090 O O . ILE A 1 134 ? -14.170 20.463 4.392 1.00 59.25 134 ILE A O 1
ATOM 1094 N N . PHE A 1 135 ? -12.973 18.766 3.543 1.00 56.06 135 PHE A N 1
ATOM 1095 C CA . PHE A 1 135 ? -12.794 19.347 2.210 1.00 56.06 135 PHE A CA 1
ATOM 1096 C C . PHE A 1 135 ? -13.629 18.673 1.109 1.00 56.06 135 PHE A C 1
ATOM 1098 O O . PHE A 1 135 ? -13.448 19.001 -0.064 1.00 56.06 135 PHE A O 1
ATOM 1105 N N . SER A 1 136 ? -14.507 17.715 1.437 1.00 54.06 136 SER A N 1
ATOM 1106 C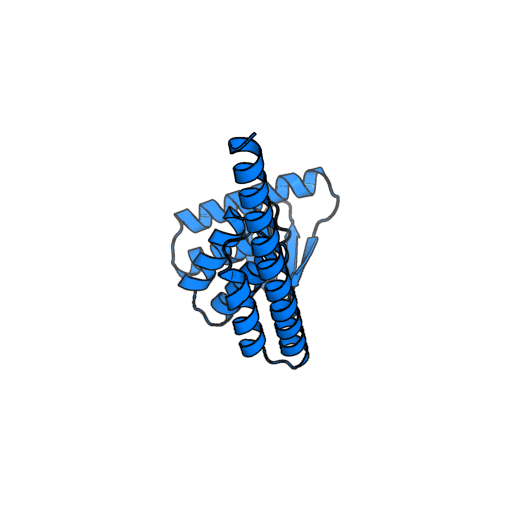 CA . SER A 1 136 ? -15.222 16.923 0.429 1.00 54.06 136 SER A CA 1
ATOM 1107 C C . SER A 1 136 ? -16.482 16.230 0.965 1.00 54.06 136 SER A C 1
ATOM 1109 O O . SER A 1 136 ? -16.426 15.527 1.971 1.00 54.06 136 SER A O 1
ATOM 1111 N N . ASP A 1 137 ? -17.588 16.306 0.213 1.00 58.56 137 ASP A N 1
ATOM 1112 C CA . ASP A 1 137 ? -18.826 15.530 0.441 1.00 58.56 137 ASP A CA 1
ATOM 1113 C C . ASP A 1 137 ? -18.673 14.023 0.124 1.00 58.56 137 ASP A C 1
ATOM 1115 O O . ASP A 1 137 ? -19.630 13.239 0.175 1.00 58.56 137 ASP A O 1
ATOM 1119 N N . VAL A 1 138 ? -17.469 13.584 -0.259 1.00 59.66 138 VAL A N 1
ATOM 1120 C CA . VAL A 1 138 ? -17.208 12.223 -0.726 1.00 59.66 138 VAL A CA 1
ATOM 1121 C C . VAL A 1 138 ? -17.120 11.249 0.451 1.00 59.66 138 VAL A C 1
ATOM 1123 O O . VAL A 1 138 ? -16.126 11.171 1.171 1.00 59.66 138 VAL A O 1
ATOM 1126 N N . LYS A 1 139 ? -18.154 10.414 0.574 1.00 79.50 139 LYS A N 1
ATOM 1127 C CA . LYS A 1 139 ? -18.239 9.316 1.553 1.00 79.50 139 LYS A CA 1
ATOM 1128 C C . LYS A 1 139 ? -17.385 8.092 1.196 1.00 79.50 139 LYS A C 1
ATOM 1130 O O . LYS A 1 139 ? -17.300 7.166 1.997 1.00 79.50 139 LYS A O 1
ATOM 1135 N N . GLU A 1 140 ? -16.761 8.058 0.014 1.00 86.38 140 GLU A N 1
ATOM 1136 C CA . GLU A 1 140 ? -15.988 6.902 -0.459 1.00 86.38 140 GLU A CA 1
ATOM 1137 C C . GLU A 1 140 ? -14.687 7.283 -1.185 1.00 86.38 140 GLU A C 1
ATOM 1139 O O . GLU A 1 140 ? -14.712 7.965 -2.206 1.00 86.38 140 GLU A O 1
ATOM 1144 N N . TYR A 1 141 ? -13.551 6.738 -0.757 1.00 87.88 141 TYR A N 1
ATOM 1145 C CA . TYR A 1 141 ? -12.299 6.786 -1.516 1.00 87.88 141 TYR A CA 1
ATOM 1146 C C . TYR A 1 141 ? -12.129 5.512 -2.357 1.00 87.88 141 TYR A C 1
ATOM 1148 O O . TYR A 1 141 ? -12.323 4.403 -1.856 1.00 87.88 141 TYR A O 1
ATOM 1156 N N . LYS A 1 142 ? -11.753 5.651 -3.635 1.00 92.75 142 LYS A N 1
ATOM 1157 C CA . LYS A 1 142 ? -11.555 4.531 -4.573 1.00 92.75 142 LYS A CA 1
ATOM 1158 C C . LYS A 1 142 ? -10.166 4.581 -5.194 1.00 92.75 142 LYS A C 1
ATOM 1160 O O . LYS A 1 142 ? -9.713 5.638 -5.620 1.00 92.75 142 LYS A O 1
ATOM 1165 N N . TYR A 1 143 ? -9.523 3.423 -5.297 1.00 94.12 143 TYR A N 1
ATOM 1166 C CA . TYR A 1 143 ? -8.215 3.274 -5.933 1.00 94.12 143 TYR A CA 1
ATOM 1167 C C . TYR A 1 143 ? -8.100 1.912 -6.613 1.00 94.12 143 TYR A C 1
ATOM 1169 O O . TYR A 1 143 ? -8.648 0.927 -6.128 1.00 94.12 143 TYR A O 1
ATOM 1177 N N . THR A 1 144 ? -7.390 1.843 -7.737 1.00 96.50 144 THR A N 1
ATOM 1178 C CA . THR A 1 144 ? -7.050 0.574 -8.397 1.00 96.50 144 THR A CA 1
ATOM 1179 C C . THR A 1 144 ? -5.538 0.481 -8.508 1.00 96.50 144 THR A C 1
ATOM 1181 O O . THR A 1 144 ? -4.917 1.389 -9.058 1.00 96.50 144 THR A O 1
ATOM 1184 N N . SER A 1 145 ? -4.947 -0.587 -7.969 1.00 95.62 145 SER A N 1
ATOM 1185 C CA . SER A 1 145 ? -3.500 -0.792 -8.044 1.00 95.62 145 SER A CA 1
ATOM 1186 C C . SER A 1 145 ? -3.045 -1.228 -9.433 1.00 95.62 145 SER A C 1
ATOM 1188 O O . SER A 1 145 ? -3.849 -1.584 -10.298 1.00 95.62 145 SER A O 1
ATOM 1190 N N . LEU A 1 146 ? -1.726 -1.249 -9.633 1.00 94.88 146 LEU A N 1
ATOM 1191 C CA . LEU A 1 146 ? -1.111 -1.726 -10.871 1.00 94.88 146 LEU A CA 1
ATOM 1192 C C . LEU A 1 146 ? -1.445 -3.196 -11.155 1.00 94.88 146 LEU A C 1
ATOM 1194 O O . LEU A 1 146 ? -1.621 -3.557 -12.312 1.00 94.88 146 LEU A O 1
ATOM 1198 N N . PHE A 1 147 ? -1.636 -4.018 -10.120 1.00 94.69 147 PHE A N 1
ATOM 1199 C CA . PHE A 1 147 ? -2.070 -5.411 -10.264 1.00 94.69 147 PHE A CA 1
ATOM 1200 C C . PHE A 1 147 ? -3.587 -5.586 -10.447 1.00 94.69 147 PHE A C 1
ATOM 1202 O O . PHE A 1 147 ? -4.077 -6.718 -10.458 1.00 94.69 147 PHE A O 1
ATOM 1209 N N . GLY A 1 148 ? -4.334 -4.486 -10.593 1.00 94.44 148 GLY A N 1
ATOM 1210 C CA . GLY A 1 148 ? -5.778 -4.491 -10.821 1.00 94.44 148 GLY A CA 1
ATOM 1211 C C . GLY A 1 148 ? -6.619 -4.685 -9.558 1.00 94.44 148 GLY A C 1
ATOM 1212 O O . GLY A 1 148 ? -7.838 -4.834 -9.663 1.00 94.44 148 GLY A O 1
ATOM 1213 N N . THR A 1 149 ? -6.006 -4.672 -8.371 1.00 95.75 149 THR A N 1
ATOM 1214 C CA . THR A 1 149 ? -6.733 -4.763 -7.101 1.00 95.75 149 THR A CA 1
ATOM 1215 C C . THR A 1 149 ? -7.552 -3.497 -6.898 1.00 95.75 149 THR A C 1
ATOM 1217 O O . THR A 1 149 ? -7.013 -2.389 -6.910 1.00 95.75 149 THR A O 1
ATOM 1220 N N . LYS A 1 150 ? -8.862 -3.651 -6.701 1.00 97.56 150 LYS A N 1
AT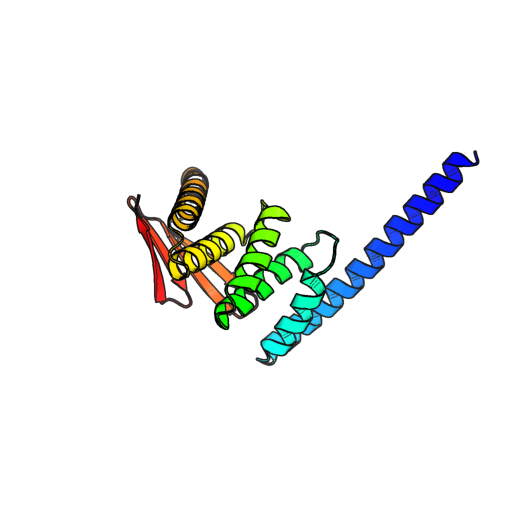OM 1221 C CA . LYS A 1 150 ? -9.785 -2.531 -6.493 1.00 97.56 150 LYS A CA 1
ATOM 1222 C C . LYS A 1 150 ? -9.992 -2.295 -5.004 1.00 97.56 150 LYS A C 1
ATOM 1224 O O . LYS A 1 150 ? -10.513 -3.164 -4.310 1.00 97.56 150 LYS A O 1
ATOM 1229 N N . TYR A 1 151 ? -9.653 -1.103 -4.541 1.00 96.56 151 TYR A N 1
ATOM 1230 C CA . TYR A 1 151 ? -9.850 -0.648 -3.173 1.00 96.56 151 TYR A CA 1
ATOM 1231 C C . TYR A 1 151 ? -11.014 0.328 -3.120 1.00 96.56 151 TYR A C 1
ATOM 1233 O O . TYR A 1 151 ? -11.099 1.254 -3.932 1.00 96.56 151 TYR A O 1
ATOM 1241 N N . LYS A 1 152 ? -11.887 0.141 -2.134 1.00 95.00 152 LYS A N 1
ATOM 1242 C CA . LYS A 1 152 ? -12.903 1.120 -1.752 1.00 95.00 152 LYS A CA 1
ATOM 1243 C C . LYS A 1 152 ? -12.843 1.316 -0.243 1.00 95.00 152 LYS A C 1
ATOM 1245 O O . LYS A 1 152 ? -12.839 0.341 0.498 1.00 95.00 152 LYS A O 1
ATOM 1250 N N . ILE A 1 153 ? -12.800 2.563 0.200 1.00 93.00 153 ILE A N 1
ATOM 1251 C CA . ILE A 1 153 ? -12.796 2.942 1.611 1.00 93.00 153 ILE A CA 1
ATOM 1252 C C . ILE A 1 153 ? -14.040 3.783 1.835 1.00 93.00 153 ILE A C 1
ATOM 1254 O O . ILE A 1 153 ? -14.155 4.850 1.241 1.00 93.00 153 ILE A O 1
ATOM 1258 N N . ALA A 1 154 ? -14.979 3.284 2.631 1.00 90.88 154 ALA A N 1
ATOM 1259 C CA . ALA A 1 154 ? -16.227 3.973 2.936 1.00 90.88 154 ALA A CA 1
ATOM 1260 C C . ALA A 1 154 ? -16.144 4.608 4.328 1.00 90.88 154 ALA A C 1
ATOM 1262 O O . ALA A 1 154 ? -15.767 3.949 5.301 1.00 90.88 154 ALA A O 1
ATOM 1263 N N . TYR A 1 155 ? -16.480 5.892 4.407 1.00 88.12 155 TYR A N 1
ATOM 1264 C CA . TYR A 1 155 ? -16.439 6.686 5.628 1.00 88.12 155 TYR A CA 1
ATOM 1265 C C . TYR A 1 155 ? -17.848 6.826 6.201 1.00 88.12 155 TYR A C 1
ATOM 1267 O O . TYR A 1 155 ? -18.740 7.376 5.554 1.00 88.12 155 TYR A O 1
ATOM 1275 N N . TYR A 1 156 ? -18.026 6.366 7.436 1.00 85.06 156 TYR A N 1
ATOM 1276 C CA . TYR A 1 156 ? -19.252 6.530 8.213 1.00 85.06 156 TYR A CA 1
ATOM 1277 C C . TYR A 1 156 ? -19.006 7.495 9.377 1.00 85.06 156 TYR A C 1
ATOM 1279 O O . TYR A 1 156 ? -17.909 8.043 9.533 1.00 85.06 156 TYR A O 1
ATOM 1287 N N . ILE A 1 157 ? -20.046 7.736 10.173 1.00 81.19 157 ILE A N 1
ATOM 1288 C CA . ILE A 1 157 ? -19.969 8.604 11.353 1.00 81.19 157 ILE A CA 1
ATOM 1289 C C . ILE A 1 157 ? -19.091 7.957 12.434 1.00 81.19 157 ILE A C 1
ATOM 1291 O O . ILE A 1 157 ? -18.248 8.638 13.002 1.00 81.19 157 ILE A O 1
ATOM 1295 N N . ASP A 1 158 ? -19.246 6.652 12.638 1.00 85.00 158 ASP A N 1
ATOM 1296 C CA . ASP A 1 158 ? -18.703 5.838 13.737 1.00 85.00 158 ASP A CA 1
ATOM 1297 C C . ASP A 1 158 ? -17.613 4.842 13.298 1.00 85.00 158 ASP A C 1
ATOM 1299 O O . ASP A 1 158 ? -16.957 4.195 14.114 1.00 85.00 158 ASP A O 1
ATOM 1303 N N . LYS A 1 159 ? -17.427 4.665 11.984 1.00 90.00 159 LYS A N 1
ATOM 1304 C CA . LYS A 1 159 ? -16.457 3.702 11.448 1.00 90.00 159 LYS A CA 1
ATOM 1305 C C . LYS A 1 159 ? -15.901 4.061 10.075 1.00 90.00 159 LYS A C 1
ATOM 1307 O O . LYS A 1 159 ? -16.382 4.963 9.388 1.00 90.00 159 LYS A O 1
ATOM 1312 N N . ILE A 1 160 ? -14.848 3.351 9.687 1.00 92.25 160 ILE A N 1
ATOM 1313 C CA . ILE A 1 160 ? -14.287 3.300 8.333 1.00 92.25 160 ILE A CA 1
ATOM 1314 C C . ILE A 1 160 ? -14.293 1.842 7.892 1.00 92.25 160 ILE A C 1
ATOM 1316 O O . ILE A 1 160 ? -13.803 0.977 8.615 1.00 92.25 160 ILE A O 1
ATOM 1320 N N . GLU A 1 161 ? -14.803 1.567 6.697 1.00 94.50 161 GLU A N 1
ATOM 1321 C CA . GLU A 1 161 ? -14.819 0.224 6.117 1.00 94.50 161 GLU A CA 1
ATOM 1322 C C . GLU A 1 161 ? -13.886 0.140 4.913 1.00 94.50 161 GLU A C 1
ATOM 1324 O O . GLU A 1 161 ? -13.947 0.971 4.006 1.00 94.50 161 GLU A O 1
ATOM 1329 N N . PHE A 1 162 ? -13.056 -0.900 4.874 1.00 95.88 162 PHE A N 1
ATOM 1330 C CA . PHE A 1 162 ? -12.142 -1.177 3.772 1.00 95.88 162 PHE A CA 1
ATOM 1331 C C . PHE A 1 162 ? -12.643 -2.357 2.959 1.00 95.88 162 PHE A C 1
ATOM 1333 O O . PHE A 1 162 ? -12.867 -3.443 3.491 1.00 95.88 162 PHE A O 1
ATOM 1340 N N . TYR A 1 163 ? -12.730 -2.169 1.651 1.00 96.44 163 TYR A N 1
ATOM 1341 C CA . TYR A 1 163 ? -13.148 -3.177 0.694 1.00 96.44 163 TYR A CA 1
ATOM 1342 C C . TYR A 1 163 ? -12.019 -3.460 -0.293 1.00 96.44 163 TYR A C 1
ATOM 1344 O O . TYR A 1 163 ? -11.444 -2.530 -0.862 1.00 96.44 163 TYR A O 1
ATOM 1352 N N . ILE A 1 164 ? -11.754 -4.743 -0.540 1.00 96.81 164 ILE A N 1
ATOM 1353 C CA . ILE A 1 164 ? -10.826 -5.224 -1.568 1.00 96.81 164 ILE A CA 1
ATOM 1354 C C . ILE A 1 164 ? -11.625 -6.058 -2.564 1.00 96.81 164 ILE A C 1
ATOM 1356 O O . ILE A 1 164 ? -12.311 -7.006 -2.183 1.00 96.81 164 ILE A O 1
ATOM 1360 N N . ASN A 1 165 ? -11.557 -5.703 -3.846 1.00 96.56 165 ASN A N 1
ATOM 1361 C CA . ASN A 1 165 ? -12.292 -6.360 -4.931 1.00 96.56 165 ASN A CA 1
ATOM 1362 C C . ASN A 1 165 ? -13.797 -6.511 -4.623 1.00 96.56 165 ASN A C 1
ATOM 1364 O O . ASN A 1 165 ? -14.407 -7.535 -4.914 1.00 96.56 165 ASN A O 1
ATOM 1368 N N . GLY A 1 166 ? -14.386 -5.487 -3.995 1.00 95.00 166 GLY A N 1
ATOM 1369 C CA . GLY A 1 166 ? -15.805 -5.443 -3.623 1.00 95.00 166 GLY A CA 1
ATOM 1370 C C . GLY A 1 166 ? -16.173 -6.184 -2.333 1.00 95.00 166 GLY A C 1
ATOM 1371 O O . GLY A 1 166 ? -17.297 -6.034 -1.866 1.00 95.00 166 GLY A O 1
ATOM 1372 N N . LYS A 1 167 ? -15.247 -6.929 -1.718 1.00 96.88 167 LYS A N 1
ATOM 1373 C CA . LYS A 1 167 ? -15.476 -7.648 -0.455 1.00 96.88 167 LYS A CA 1
ATOM 1374 C C . LYS A 1 167 ? -14.970 -6.836 0.732 1.00 96.88 167 LYS A C 1
ATOM 1376 O O . LYS A 1 167 ? -13.871 -6.286 0.665 1.00 96.88 167 LYS A O 1
ATOM 1381 N N . LEU A 1 168 ? -15.750 -6.783 1.812 1.00 95.75 168 LEU A N 1
ATOM 1382 C CA . LEU A 1 168 ? -15.324 -6.166 3.069 1.00 95.75 168 LEU A CA 1
ATOM 1383 C C . LEU A 1 168 ? -14.097 -6.916 3.612 1.00 95.75 168 LEU A C 1
ATOM 1385 O O . LEU A 1 168 ? -14.138 -8.127 3.806 1.00 95.75 168 LEU A O 1
ATOM 1389 N N . SER A 1 169 ? -13.000 -6.190 3.816 1.00 95.12 169 SER A N 1
ATOM 1390 C CA . SER A 1 169 ? -11.709 -6.727 4.264 1.00 95.12 169 SER A CA 1
ATOM 1391 C C . SER A 1 169 ? -11.434 -6.440 5.740 1.00 95.12 169 SER A C 1
ATOM 1393 O O . SER A 1 169 ? -10.842 -7.272 6.434 1.00 95.12 169 SER A O 1
ATOM 1395 N N . THR A 1 170 ? -11.819 -5.254 6.222 1.00 95.00 170 THR A N 1
ATOM 1396 C CA . THR A 1 170 ? -11.790 -4.888 7.646 1.00 95.00 170 THR A CA 1
ATOM 1397 C C . THR A 1 170 ? -12.613 -3.624 7.896 1.00 95.00 170 THR A C 1
ATOM 1399 O O . THR A 1 170 ? -12.956 -2.906 6.951 1.00 95.00 170 THR A O 1
ATOM 1402 N N . GLN A 1 171 ? -12.871 -3.327 9.166 1.00 93.56 171 GLN A N 1
ATOM 1403 C CA . GLN A 1 171 ? -13.429 -2.054 9.610 1.00 93.56 171 GLN A CA 1
ATOM 1404 C C . GLN A 1 171 ? -12.654 -1.507 10.813 1.00 93.56 171 GLN A C 1
ATOM 1406 O O . GLN A 1 171 ? -12.060 -2.270 11.574 1.00 93.56 171 GLN A O 1
ATOM 1411 N N . ILE A 1 172 ? -12.666 -0.187 10.968 1.00 92.38 172 ILE A N 1
ATOM 1412 C CA . ILE A 1 172 ? -12.065 0.541 12.088 1.00 92.38 172 ILE A CA 1
ATOM 1413 C C . ILE A 1 172 ? -13.151 1.411 12.715 1.00 92.38 172 ILE A C 1
ATOM 1415 O O . ILE A 1 172 ? -13.693 2.276 12.029 1.00 92.38 172 ILE A O 1
ATOM 1419 N N . SER A 1 173 ? -13.449 1.184 13.992 1.00 88.50 173 SER A N 1
ATOM 1420 C CA . SER A 1 173 ? -14.417 1.960 14.781 1.00 88.50 173 SER A CA 1
ATOM 1421 C C . SER A 1 173 ? -13.719 3.040 15.612 1.00 88.50 173 SER A C 1
ATOM 1423 O O . SER A 1 173 ? -12.564 2.847 16.005 1.00 88.50 173 SER A O 1
ATOM 1425 N N . TYR A 1 174 ? -14.404 4.154 15.875 1.00 82.69 174 TYR A N 1
ATOM 1426 C CA . TYR A 1 174 ? -13.936 5.256 16.731 1.00 82.69 174 TYR A CA 1
ATOM 1427 C C . TYR A 1 174 ? -15.097 6.031 17.347 1.00 82.69 174 TYR A C 1
ATOM 1429 O O . TYR A 1 174 ? -16.199 6.023 16.756 1.00 82.69 174 TYR A O 1
#

Sequence (174 aa):
MKNKILLTICLFFLVSTSLIYALDEKESHNLARQAIKAGNKDAAFFNFLAISREPSRSKYREEALFAVGEYYFGISDYHDAFSCLKKLLWDYPESKTKLIALFYIFKIAQIRQNDALAKQCSDKIINLKQVILIFSDVKEYKYTSLFGTKYKIAYYIDKIEFYINGKLSTQISY

Secondary structure (DSSP, 8-state):
-HHHHHHHHHHHHHHHHHHHHHHHHHHHHHHHHHHHHTT-HHHHHHHHHHHHH-SS--HHHHHHHHHHHHHHHHTT-HHHHHHHHHHHHHH-TT-TTHHHHHHHHHHHHHHTT-HHHHHHHHHHHHHHHHHHHHS----EEEEE-TT--EEEEEE-SSEEEEEETTEEEEEEE-

pLDDT: mean 88.43, std 13.51, range [54.06, 98.75]

Foldseek 3Di:
DVVVVVVVVVVVVVVVVVVVLVVLLVVLCVQLLVCLVVVNLPSNLVSLVVLCPDPDDDPSNLLSLQSNLVVCVVVVVLVSNLVSLVVSCVRPVPDPCVLVSLVSQLVSCVVVVVVVSNVVSLVVNVVVVVVVVVPDPDQWDWDAHSNRWIWIWGHDPFKIFIDTPNHTDDMRGD